Protein AF-A0A524K0Z2-F1 (afdb_monomer_lite)

Radius of gyration: 25.3 Å; chains: 1; bounding box: 36×75×49 Å

Sequence (108 aa):
MIRKLIKPDLREIKQRSNRENKRKPPPPYKTHAETYYYIKQMNNRTQLVLELVSGEILKGMLDWYDEKCLKIKKLDGGTLIVFKSQIKYIYKNPDFDEPKREEADQKK

Structure (mmCIF, N/CA/C/O backbone):
data_AF-A0A524K0Z2-F1
#
_entry.id   AF-A0A524K0Z2-F1
#
loop_
_atom_site.group_PDB
_atom_site.id
_atom_site.type_symbol
_atom_site.label_atom_id
_atom_site.label_alt_id
_atom_site.label_comp_id
_atom_site.label_asym_id
_atom_site.label_entity_id
_atom_site.label_seq_id
_atom_site.pdbx_PDB_ins_code
_atom_site.Cartn_x
_atom_site.Cartn_y
_atom_site.Cartn_z
_atom_site.occupancy
_atom_site.B_iso_or_equiv
_atom_site.auth_seq_id
_atom_site.auth_comp_id
_atom_site.auth_asym_id
_atom_site.auth_atom_id
_atom_site.pdbx_PDB_model_num
ATOM 1 N N . MET A 1 1 ? -3.469 -56.496 -39.380 1.00 45.31 1 MET A N 1
ATOM 2 C CA . MET A 1 1 ? -2.479 -56.206 -38.316 1.00 45.31 1 MET A CA 1
ATOM 3 C C . MET A 1 1 ? -3.243 -55.732 -37.076 1.00 45.31 1 MET A C 1
ATOM 5 O O . MET A 1 1 ? -3.774 -54.629 -37.092 1.00 45.31 1 MET A O 1
ATOM 9 N N . ILE A 1 2 ? -3.436 -56.594 -36.069 1.00 51.75 2 ILE A N 1
ATOM 10 C CA . ILE A 1 2 ? -4.298 -56.306 -34.904 1.00 51.75 2 ILE A CA 1
ATOM 11 C C . ILE A 1 2 ? -3.448 -55.667 -33.806 1.00 51.75 2 ILE A C 1
ATOM 13 O O . ILE A 1 2 ? -2.512 -56.281 -33.299 1.00 51.75 2 ILE A O 1
ATOM 17 N N . ARG A 1 3 ? -3.780 -54.427 -33.441 1.00 56.25 3 ARG A N 1
ATOM 18 C CA . ARG A 1 3 ? -3.129 -53.691 -32.353 1.00 56.25 3 ARG A CA 1
ATOM 19 C C . ARG A 1 3 ? -3.659 -54.265 -31.039 1.00 56.25 3 ARG A C 1
ATOM 21 O O . ARG A 1 3 ? -4.808 -54.015 -30.685 1.00 56.25 3 ARG A O 1
ATOM 28 N N . LYS A 1 4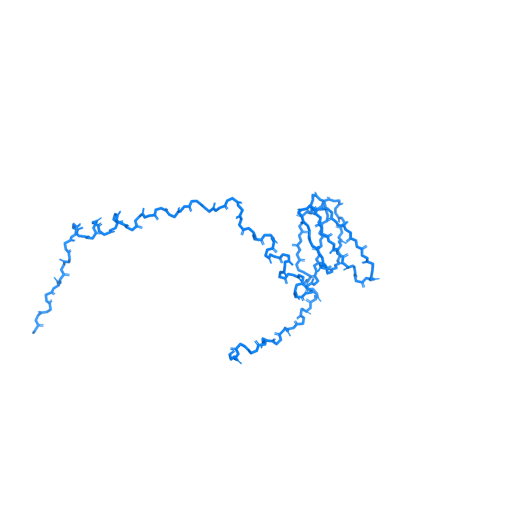 ? -2.870 -55.087 -30.341 1.00 58.72 4 LYS A N 1
ATOM 29 C CA . LYS A 1 4 ? -3.251 -55.553 -29.000 1.00 58.72 4 LYS A CA 1
ATOM 30 C C . LYS A 1 4 ? -3.265 -54.350 -28.056 1.00 58.72 4 LYS A C 1
ATOM 32 O O . LYS A 1 4 ? -2.277 -53.628 -27.962 1.00 58.72 4 LYS A O 1
ATOM 37 N N . LEU A 1 5 ? -4.393 -54.136 -27.381 1.00 63.06 5 LEU A N 1
ATOM 38 C CA . LEU A 1 5 ? -4.529 -53.123 -26.340 1.00 63.06 5 LEU A CA 1
ATOM 39 C C . LEU A 1 5 ? -3.635 -53.543 -25.166 1.00 63.06 5 LEU A C 1
ATOM 41 O O . LEU A 1 5 ? -3.930 -54.523 -24.481 1.00 63.06 5 LEU A O 1
ATOM 45 N N . ILE A 1 6 ? -2.523 -52.841 -24.963 1.00 66.81 6 ILE A N 1
ATOM 46 C CA . ILE A 1 6 ? -1.683 -53.016 -23.778 1.00 66.81 6 ILE A CA 1
ATOM 47 C C . ILE A 1 6 ? -2.496 -52.445 -22.616 1.00 66.81 6 ILE A C 1
ATOM 49 O O . ILE A 1 6 ? -2.605 -51.230 -22.478 1.00 66.81 6 ILE A O 1
ATOM 53 N N . LYS A 1 7 ? -3.148 -53.312 -21.835 1.00 60.16 7 LYS A N 1
ATOM 54 C CA . LYS A 1 7 ? -3.769 -52.929 -20.565 1.00 60.16 7 LYS A CA 1
ATOM 55 C C . LYS A 1 7 ? -2.675 -53.006 -19.498 1.00 60.16 7 LYS A C 1
ATOM 57 O O . LYS A 1 7 ? -2.371 -54.122 -19.079 1.00 60.16 7 LYS A O 1
ATOM 62 N N . PRO A 1 8 ? -2.042 -51.887 -19.100 1.00 64.19 8 PRO A N 1
ATOM 63 C CA . PRO A 1 8 ? -1.156 -51.901 -17.942 1.00 64.19 8 PRO A CA 1
ATOM 64 C C . PRO A 1 8 ? -1.916 -52.450 -16.731 1.00 64.19 8 PRO A C 1
ATOM 66 O O . PRO A 1 8 ? -3.113 -52.186 -16.576 1.00 64.19 8 PRO A O 1
ATOM 69 N N . ASP A 1 9 ? -1.238 -53.240 -15.900 1.00 66.75 9 ASP A N 1
ATOM 70 C CA . ASP A 1 9 ? -1.844 -53.810 -14.702 1.00 66.75 9 ASP A CA 1
ATOM 71 C C . ASP A 1 9 ? -2.319 -52.667 -13.790 1.00 66.75 9 ASP A C 1
ATOM 73 O O . ASP A 1 9 ? -1.556 -51.770 -13.415 1.00 66.75 9 ASP A O 1
ATOM 77 N N . LEU A 1 10 ? -3.602 -52.692 -13.421 1.00 63.97 10 LEU A N 1
ATOM 78 C CA . LEU A 1 10 ? -4.210 -51.711 -12.519 1.00 63.97 10 LEU A CA 1
ATOM 79 C C . LEU A 1 10 ? -3.469 -51.651 -11.171 1.00 63.97 10 LEU A C 1
ATOM 81 O O . LEU A 1 10 ? -3.504 -50.624 -10.485 1.00 63.97 10 LEU A O 1
ATOM 85 N N . ARG A 1 11 ? -2.758 -52.725 -10.800 1.00 63.91 11 ARG A N 1
ATOM 86 C CA . ARG A 1 11 ? -1.915 -52.787 -9.600 1.00 63.91 11 ARG A CA 1
ATOM 87 C C . ARG A 1 11 ? -0.663 -51.907 -9.708 1.00 63.91 11 ARG A C 1
ATOM 89 O O . ARG A 1 11 ? -0.329 -51.244 -8.727 1.00 63.91 11 ARG A O 1
ATOM 96 N N . GLU A 1 12 ? -0.026 -51.814 -10.877 1.00 62.50 12 GLU A N 1
ATOM 97 C CA . GLU A 1 12 ? 1.150 -50.950 -11.094 1.00 62.50 12 GLU A CA 1
ATOM 98 C C . GLU A 1 12 ? 0.784 -49.460 -11.053 1.00 62.50 12 GLU A C 1
ATOM 100 O O . GLU A 1 12 ? 1.511 -48.645 -10.477 1.00 62.50 12 GLU A O 1
ATOM 105 N N . ILE A 1 13 ? -0.382 -49.101 -11.601 1.00 62.72 13 ILE A N 1
ATOM 106 C CA . ILE A 1 13 ? -0.888 -47.719 -11.606 1.00 62.72 13 ILE A CA 1
ATOM 107 C C . ILE A 1 13 ? -1.146 -47.235 -10.174 1.00 62.72 13 ILE A C 1
ATOM 109 O O . ILE A 1 13 ? -0.738 -46.129 -9.811 1.00 62.72 13 ILE A O 1
ATOM 113 N N . LYS A 1 14 ? -1.744 -48.083 -9.326 1.00 61.44 14 LYS A N 1
ATOM 114 C CA . LYS A 1 14 ? -1.986 -47.764 -7.910 1.00 61.44 14 LYS A CA 1
ATOM 115 C C . LYS A 1 14 ? -0.686 -47.668 -7.102 1.00 61.44 14 LYS A C 1
ATOM 117 O O . LYS A 1 14 ? -0.606 -46.898 -6.147 1.00 61.44 14 LYS A O 1
ATOM 122 N N . GLN A 1 15 ? 0.349 -48.421 -7.478 1.00 61.12 15 GLN A N 1
ATOM 123 C CA . GLN A 1 15 ? 1.653 -48.363 -6.812 1.00 61.12 15 GLN A CA 1
ATOM 124 C C . GLN A 1 15 ? 2.431 -47.083 -7.170 1.00 61.12 15 GLN A C 1
ATOM 126 O O . GLN A 1 15 ? 3.101 -46.520 -6.301 1.00 61.12 15 GLN A O 1
ATOM 131 N N . ARG A 1 16 ? 2.292 -46.575 -8.406 1.00 58.97 16 ARG A N 1
ATOM 132 C CA . ARG A 1 16 ? 2.832 -45.263 -8.818 1.00 58.97 16 ARG A CA 1
ATOM 133 C C . ARG A 1 16 ? 2.069 -44.098 -8.191 1.00 58.97 16 ARG A C 1
ATOM 135 O O . ARG A 1 16 ? 2.704 -43.216 -7.617 1.00 58.97 16 ARG A O 1
ATOM 142 N N . SER A 1 17 ? 0.733 -44.138 -8.180 1.00 58.41 17 SER A N 1
ATOM 143 C CA . SER A 1 17 ? -0.081 -43.068 -7.578 1.00 58.41 17 SER A CA 1
ATOM 144 C C . SER A 1 17 ? 0.193 -42.887 -6.080 1.00 58.41 17 SER A C 1
ATOM 146 O O . SER A 1 17 ? 0.047 -41.791 -5.546 1.00 58.41 17 SER A O 1
ATOM 148 N N . ASN A 1 18 ? 0.621 -43.947 -5.387 1.00 56.06 18 ASN A N 1
ATOM 149 C CA . ASN A 1 18 ? 0.938 -43.877 -3.961 1.00 56.06 18 ASN A CA 1
ATOM 150 C C . ASN A 1 18 ? 2.336 -43.300 -3.664 1.00 56.06 18 ASN A C 1
ATOM 152 O O . ASN A 1 18 ? 2.583 -42.865 -2.543 1.00 56.06 18 ASN A O 1
ATOM 156 N N . ARG A 1 19 ? 3.250 -43.266 -4.647 1.00 57.00 19 ARG A N 1
ATOM 157 C CA . ARG A 1 19 ? 4.586 -42.652 -4.502 1.00 57.00 19 ARG A CA 1
ATOM 158 C C . ARG A 1 19 ? 4.599 -41.153 -4.817 1.00 57.00 19 ARG A C 1
ATOM 160 O O . ARG A 1 19 ? 5.506 -40.454 -4.372 1.00 57.00 19 ARG A O 1
ATOM 167 N N . GLU A 1 20 ? 3.588 -40.654 -5.527 1.00 57.25 20 GLU A N 1
ATOM 168 C CA . GLU A 1 20 ? 3.485 -39.245 -5.940 1.00 57.25 20 GLU A CA 1
ATOM 169 C C . GLU A 1 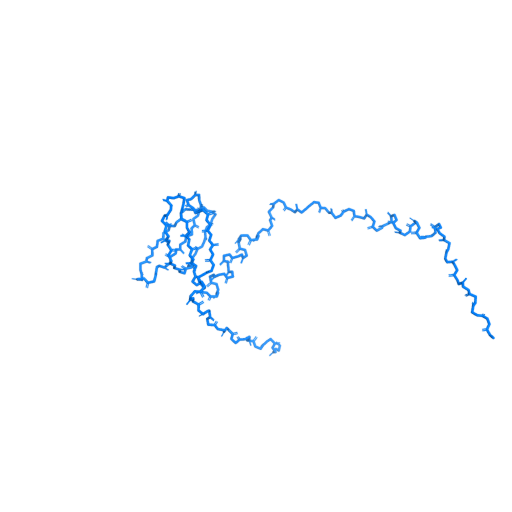20 ? 2.555 -38.399 -5.061 1.00 57.25 20 GLU A C 1
ATOM 171 O O . GLU A 1 20 ? 2.570 -37.174 -5.151 1.00 57.25 20 GLU A O 1
ATOM 176 N N . ASN A 1 21 ? 1.845 -39.009 -4.108 1.00 56.16 21 ASN A N 1
ATOM 177 C CA . ASN A 1 21 ? 1.106 -38.292 -3.065 1.00 56.16 21 ASN A CA 1
ATOM 178 C C . ASN A 1 21 ? 2.033 -37.736 -1.968 1.00 56.16 21 ASN A C 1
ATOM 180 O O . ASN A 1 21 ? 1.737 -37.822 -0.772 1.00 56.16 21 ASN A O 1
ATOM 184 N N . LYS A 1 22 ? 3.153 -37.115 -2.357 1.00 63.97 22 LYS A N 1
ATOM 185 C CA . LYS A 1 22 ? 3.847 -36.168 -1.482 1.00 63.97 22 LYS A CA 1
ATOM 186 C C . LYS A 1 22 ? 2.917 -34.973 -1.336 1.00 63.97 22 LYS A C 1
ATOM 188 O O . LYS A 1 22 ? 2.912 -34.071 -2.171 1.00 63.97 22 LYS A O 1
ATOM 193 N N . ARG A 1 23 ? 2.073 -35.016 -0.301 1.00 66.31 23 ARG A N 1
ATOM 194 C CA . ARG A 1 23 ? 1.239 -33.890 0.124 1.00 66.31 23 ARG A CA 1
ATOM 195 C C . ARG A 1 23 ? 2.139 -32.660 0.130 1.00 66.31 23 ARG A C 1
ATOM 197 O O . ARG A 1 23 ? 3.126 -32.641 0.867 1.00 66.31 23 ARG A O 1
ATOM 204 N N . LYS A 1 24 ? 1.857 -31.692 -0.750 1.00 70.81 24 LYS A N 1
ATOM 205 C CA . LYS A 1 24 ? 2.605 -30.433 -0.769 1.00 70.81 24 LYS A CA 1
ATOM 206 C C . LYS A 1 24 ? 2.560 -29.885 0.660 1.00 70.81 24 LYS A C 1
ATOM 208 O O . LYS A 1 24 ? 1.476 -29.912 1.254 1.00 70.81 24 LYS A O 1
ATOM 213 N N . PRO A 1 25 ? 3.702 -29.474 1.236 1.00 75.50 25 PRO A N 1
ATOM 214 C CA . PRO A 1 25 ? 3.686 -28.876 2.558 1.00 75.50 25 PRO A CA 1
ATOM 215 C C . PRO A 1 25 ? 2.690 -27.708 2.551 1.00 75.50 25 PRO A C 1
ATOM 217 O O . PRO A 1 25 ? 2.522 -27.066 1.505 1.00 75.50 25 PRO A O 1
ATOM 220 N N . PRO A 1 26 ? 1.994 -27.457 3.673 1.00 77.00 26 PRO A N 1
ATOM 221 C CA . PRO A 1 26 ? 1.106 -26.310 3.765 1.00 77.00 26 PRO A CA 1
ATOM 222 C C . PRO A 1 26 ? 1.883 -25.047 3.367 1.00 77.00 26 PRO A C 1
ATOM 224 O O . PRO A 1 26 ? 3.083 -24.958 3.657 1.00 77.00 26 PRO A O 1
ATOM 227 N N . PRO A 1 27 ? 1.241 -24.099 2.662 1.00 79.44 27 PRO A N 1
ATOM 228 C CA . PRO A 1 27 ? 1.915 -22.885 2.239 1.00 79.44 27 PRO A CA 1
ATOM 229 C C . PRO A 1 27 ? 2.535 -22.194 3.460 1.00 79.44 27 PRO A C 1
ATOM 231 O O . PRO A 1 27 ? 1.933 -22.191 4.539 1.00 79.44 27 PRO A O 1
ATOM 234 N N . PRO A 1 28 ? 3.750 -21.644 3.319 1.00 82.69 28 PRO A N 1
ATOM 235 C CA . PRO A 1 28 ? 4.416 -20.977 4.421 1.00 82.69 28 PRO A CA 1
ATOM 236 C C . PRO A 1 28 ? 3.550 -19.824 4.930 1.00 82.69 28 PRO A C 1
ATOM 238 O O . PRO A 1 28 ? 2.940 -19.097 4.147 1.00 82.69 28 PRO A O 1
ATOM 241 N N . TYR A 1 29 ? 3.542 -19.632 6.250 1.00 77.25 29 TYR A N 1
ATOM 242 C CA . TYR A 1 29 ? 2.782 -18.556 6.892 1.00 77.25 29 TYR A CA 1
ATOM 243 C C . TYR A 1 29 ? 3.195 -17.164 6.380 1.00 77.25 29 TYR A C 1
ATOM 245 O O . TYR A 1 29 ? 2.368 -16.265 6.261 1.00 77.25 29 TYR A O 1
ATOM 253 N N . LYS A 1 30 ? 4.478 -16.991 6.026 1.00 82.88 30 LYS A N 1
ATOM 254 C CA . LYS A 1 30 ? 5.000 -15.790 5.364 1.00 82.88 30 LYS A CA 1
ATOM 255 C C . LYS A 1 30 ? 5.243 -16.078 3.886 1.00 82.88 30 LYS A C 1
ATOM 257 O O . LYS A 1 30 ? 6.163 -16.808 3.534 1.00 82.88 30 LYS A O 1
ATOM 262 N N . THR A 1 31 ? 4.434 -15.471 3.024 1.00 86.25 31 THR A N 1
ATOM 263 C CA . THR A 1 31 ? 4.544 -15.595 1.561 1.00 86.25 31 THR A CA 1
ATOM 264 C C . THR A 1 31 ? 5.335 -14.459 0.909 1.00 86.25 31 THR A C 1
ATOM 266 O O . THR A 1 31 ? 5.614 -14.528 -0.282 1.00 86.25 31 THR A O 1
ATOM 269 N N . HIS A 1 32 ? 5.676 -13.401 1.658 1.00 89.12 32 HIS A N 1
ATOM 270 C CA . HIS A 1 32 ? 6.324 -12.174 1.159 1.00 89.12 32 HIS A CA 1
ATOM 271 C C . HIS A 1 32 ? 5.568 -11.444 0.032 1.00 89.12 32 HIS A C 1
ATOM 273 O O . HIS A 1 32 ? 6.122 -10.544 -0.601 1.00 89.12 32 HIS A O 1
ATOM 279 N N . ALA A 1 33 ? 4.294 -11.777 -0.199 1.00 90.25 33 ALA A N 1
ATOM 280 C CA . ALA A 1 33 ? 3.486 -11.174 -1.256 1.00 90.25 33 ALA A CA 1
ATOM 281 C C . ALA A 1 33 ? 3.347 -9.650 -1.091 1.00 90.25 33 ALA A C 1
ATOM 283 O O . ALA A 1 33 ? 3.436 -8.911 -2.067 1.00 90.25 33 ALA A O 1
ATOM 284 N N . GLU A 1 34 ? 3.199 -9.180 0.149 1.00 90.31 34 GLU A N 1
ATOM 285 C CA . GLU A 1 34 ? 3.128 -7.753 0.474 1.00 90.31 34 GLU A CA 1
ATOM 286 C C . GLU A 1 34 ? 4.437 -7.027 0.117 1.00 90.31 34 GLU A C 1
ATOM 288 O O . GLU A 1 34 ? 4.433 -6.023 -0.593 1.00 90.31 34 GLU A O 1
ATOM 293 N N . THR A 1 35 ? 5.575 -7.582 0.540 1.00 93.06 35 THR A N 1
ATOM 294 C CA . THR A 1 35 ? 6.905 -7.053 0.219 1.00 93.06 35 THR A CA 1
ATOM 295 C C . THR A 1 35 ? 7.128 -6.990 -1.291 1.00 93.06 35 THR A C 1
ATOM 297 O O . THR A 1 35 ? 7.561 -5.964 -1.816 1.00 93.06 35 THR A O 1
ATOM 300 N N . TYR A 1 36 ? 6.784 -8.064 -2.005 1.00 93.50 36 TYR A N 1
ATOM 301 C CA . TYR A 1 36 ? 6.878 -8.114 -3.462 1.00 93.50 36 TYR A CA 1
ATOM 302 C C . TYR A 1 36 ? 6.000 -7.046 -4.126 1.00 93.50 36 TYR A C 1
ATOM 304 O O . TYR A 1 36 ? 6.446 -6.365 -5.053 1.00 93.50 36 TYR A O 1
ATOM 312 N N . TYR A 1 37 ? 4.772 -6.860 -3.631 1.00 93.50 37 TYR A N 1
ATOM 313 C CA . TYR A 1 37 ? 3.861 -5.840 -4.136 1.00 93.50 37 TYR A CA 1
ATOM 314 C C . TYR A 1 37 ? 4.465 -4.438 -4.006 1.00 93.50 37 TYR A C 1
ATOM 316 O O . TYR A 1 37 ? 4.516 -3.721 -5.008 1.00 93.50 37 TYR A O 1
ATOM 324 N N . TYR A 1 38 ? 4.987 -4.065 -2.833 1.00 94.81 38 TYR A N 1
ATOM 325 C CA . TYR A 1 38 ? 5.593 -2.745 -2.619 1.00 94.81 38 TYR A CA 1
ATOM 326 C C . TYR A 1 38 ? 6.818 -2.503 -3.488 1.00 94.81 38 TYR A C 1
ATOM 328 O O . TYR A 1 38 ? 6.897 -1.463 -4.138 1.00 94.81 38 TYR A O 1
ATOM 336 N N . ILE A 1 39 ? 7.737 -3.469 -3.560 1.00 94.69 39 ILE A N 1
ATOM 337 C CA . ILE A 1 39 ? 8.931 -3.356 -4.407 1.00 94.69 39 ILE A CA 1
ATOM 338 C C . ILE A 1 39 ? 8.523 -3.121 -5.864 1.00 94.69 39 ILE A C 1
ATOM 340 O O . ILE A 1 39 ? 9.087 -2.256 -6.535 1.00 94.69 39 ILE A O 1
ATOM 344 N N . LYS A 1 40 ? 7.505 -3.841 -6.350 1.00 93.38 40 LYS A N 1
ATOM 345 C CA . LYS A 1 40 ? 6.987 -3.657 -7.708 1.00 93.38 40 LYS A CA 1
ATOM 346 C C . LYS A 1 40 ? 6.420 -2.250 -7.921 1.00 93.38 40 LYS A C 1
ATOM 348 O O . LYS A 1 40 ? 6.751 -1.634 -8.930 1.00 93.38 40 LYS A O 1
ATOM 353 N N . GLN A 1 41 ? 5.629 -1.725 -6.979 1.00 92.75 41 GLN A N 1
ATOM 354 C CA . GLN A 1 41 ? 5.063 -0.372 -7.101 1.00 92.75 41 GLN A CA 1
ATOM 355 C C . GLN A 1 41 ? 6.141 0.722 -7.023 1.00 92.75 41 GLN A C 1
ATOM 357 O O . GLN A 1 41 ? 6.086 1.683 -7.785 1.00 92.75 41 GLN A O 1
ATOM 362 N N . MET A 1 42 ? 7.141 0.564 -6.148 1.00 93.12 42 MET A N 1
ATOM 363 C CA . MET A 1 42 ? 8.269 1.496 -6.021 1.00 93.12 42 MET A CA 1
ATOM 364 C C . MET A 1 42 ? 9.118 1.532 -7.288 1.00 93.12 42 MET A C 1
ATOM 366 O O . MET A 1 42 ? 9.410 2.605 -7.812 1.00 93.12 42 MET A O 1
ATOM 370 N N . ASN A 1 43 ? 9.479 0.356 -7.811 1.00 91.44 43 ASN A N 1
ATOM 371 C CA . ASN A 1 43 ? 10.251 0.250 -9.043 1.00 91.44 43 ASN A CA 1
ATOM 372 C C . ASN A 1 43 ? 9.496 0.915 -10.195 1.00 91.44 43 ASN A C 1
ATOM 374 O O . ASN A 1 43 ? 10.049 1.767 -10.890 1.00 91.44 43 ASN A O 1
ATOM 378 N N . ASN A 1 44 ? 8.217 0.588 -10.361 1.00 89.81 44 ASN A N 1
ATOM 379 C CA . ASN A 1 44 ? 7.396 1.157 -11.424 1.00 89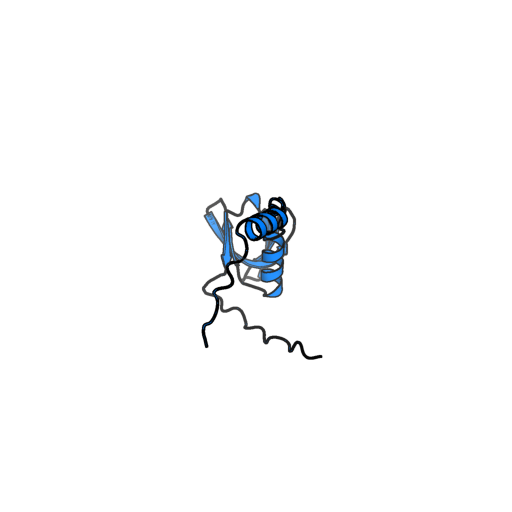.81 44 ASN A CA 1
ATOM 380 C C . ASN A 1 44 ? 7.047 2.634 -11.208 1.00 89.81 44 ASN A C 1
ATOM 382 O O . ASN A 1 44 ? 6.511 3.252 -12.122 1.00 89.81 44 ASN A O 1
ATOM 386 N N . ARG A 1 45 ? 7.350 3.204 -10.032 1.00 90.00 45 ARG A N 1
ATOM 387 C CA . ARG A 1 45 ? 6.885 4.534 -9.615 1.00 90.00 45 ARG A CA 1
ATOM 388 C C . ARG A 1 45 ? 5.380 4.691 -9.854 1.00 90.00 45 ARG A C 1
ATOM 390 O O . ARG A 1 45 ? 4.913 5.719 -10.337 1.00 90.00 45 ARG A O 1
ATOM 397 N N . THR A 1 46 ? 4.631 3.638 -9.533 1.00 91.69 46 THR A N 1
ATOM 398 C CA . THR A 1 46 ? 3.184 3.595 -9.725 1.00 91.69 46 THR A CA 1
ATOM 399 C C . THR A 1 46 ? 2.520 4.627 -8.824 1.00 91.69 46 THR A C 1
ATOM 401 O O . THR A 1 46 ? 2.795 4.686 -7.621 1.00 91.69 46 THR A O 1
ATOM 404 N N . GLN A 1 47 ? 1.607 5.413 -9.393 1.00 93.56 47 GLN A N 1
ATOM 405 C CA . GLN A 1 47 ? 0.706 6.226 -8.591 1.00 93.56 47 GLN A CA 1
ATOM 406 C C . GLN A 1 47 ? -0.325 5.330 -7.906 1.00 93.56 47 GLN A C 1
ATOM 408 O O . GLN A 1 47 ? -1.087 4.605 -8.549 1.00 93.56 47 GLN A O 1
ATOM 413 N N . LEU A 1 48 ? -0.335 5.387 -6.582 1.00 94.38 48 LEU A N 1
ATOM 414 C CA . LEU A 1 48 ? -1.234 4.642 -5.722 1.00 94.38 48 LEU A CA 1
ATOM 415 C C . LEU A 1 48 ? -2.230 5.585 -5.061 1.00 94.38 48 LEU A C 1
ATOM 417 O O . LEU A 1 48 ? -1.942 6.754 -4.784 1.00 94.38 48 LEU A O 1
ATOM 421 N N . VAL A 1 49 ? -3.393 5.026 -4.765 1.00 95.62 49 VAL A N 1
ATOM 422 C CA . VAL A 1 49 ? -4.411 5.645 -3.933 1.00 95.62 49 VAL A CA 1
ATOM 423 C C . VAL A 1 49 ? -4.563 4.805 -2.671 1.00 95.62 49 VAL A C 1
ATOM 425 O O . VAL A 1 49 ? -4.752 3.588 -2.740 1.00 95.62 49 VAL A O 1
ATOM 428 N N . LEU A 1 50 ? -4.428 5.455 -1.520 1.00 95.69 50 LEU A N 1
ATOM 429 C CA . LEU A 1 50 ? -4.569 4.861 -0.201 1.00 95.69 50 LEU A CA 1
ATOM 430 C C . LEU A 1 50 ? -5.843 5.419 0.425 1.00 95.69 50 LEU A C 1
ATOM 432 O O . LEU A 1 50 ? -5.938 6.626 0.646 1.00 95.69 50 LEU A O 1
ATOM 436 N N . GLU A 1 51 ? -6.798 4.547 0.726 1.00 96.81 51 GLU A N 1
ATOM 437 C CA . GLU A 1 51 ? -7.946 4.916 1.551 1.00 96.81 51 GLU A CA 1
ATOM 438 C C . GLU A 1 51 ? -7.622 4.581 3.004 1.00 96.81 51 GLU A C 1
ATOM 440 O O . GLU A 1 51 ? -7.274 3.440 3.330 1.00 96.81 51 GLU A O 1
ATOM 445 N N . LEU A 1 52 ? -7.684 5.584 3.874 1.00 96.69 52 LEU A N 1
ATOM 446 C CA . LEU A 1 52 ? -7.452 5.415 5.299 1.00 96.69 52 LEU A CA 1
ATOM 447 C C . LEU A 1 52 ? -8.717 4.918 6.001 1.00 96.69 52 LEU A C 1
ATOM 449 O O . LEU A 1 52 ? -9.836 5.073 5.516 1.00 96.69 52 LEU A O 1
ATOM 453 N N . VAL A 1 53 ? -8.547 4.347 7.190 1.00 97.19 53 VAL A N 1
ATOM 454 C CA . VAL A 1 53 ? -9.666 3.912 8.044 1.00 97.19 53 VAL A CA 1
ATOM 455 C C . VAL A 1 53 ? -10.574 5.092 8.426 1.00 97.19 53 VAL A C 1
ATOM 457 O O . VAL A 1 53 ? -11.774 4.902 8.598 1.00 97.19 53 VAL A O 1
ATOM 460 N N . SER A 1 54 ? -10.030 6.313 8.485 1.00 95.38 54 SER A N 1
ATOM 461 C CA . SER A 1 54 ? -10.790 7.556 8.691 1.00 95.38 54 SER A CA 1
ATOM 462 C C . SER A 1 54 ? -11.685 7.949 7.507 1.00 95.38 54 SER A C 1
ATOM 464 O O . SER A 1 54 ? -12.517 8.839 7.655 1.00 95.38 54 SER A O 1
ATOM 466 N N . GLY A 1 55 ? -11.518 7.317 6.340 1.00 96.06 55 GLY A N 1
ATOM 467 C CA . GLY A 1 55 ? -12.162 7.704 5.082 1.00 96.06 55 GLY A CA 1
ATOM 468 C C . GLY A 1 55 ? -11.383 8.747 4.273 1.00 96.06 55 GLY A C 1
ATOM 469 O O . GLY A 1 55 ? -11.805 9.101 3.175 1.00 96.06 55 GLY A O 1
ATOM 470 N N . GLU A 1 56 ? -10.244 9.233 4.774 1.00 95.12 56 GLU A N 1
ATOM 471 C CA . GLU A 1 56 ? -9.360 10.117 4.010 1.00 95.12 56 GLU A CA 1
ATOM 472 C C . GLU A 1 56 ? -8.706 9.363 2.842 1.00 95.12 56 GLU A C 1
ATOM 474 O O . GLU A 1 56 ? -8.291 8.209 2.979 1.00 95.12 56 GLU A O 1
ATOM 479 N N . ILE A 1 57 ? -8.590 10.031 1.692 1.00 94.94 57 ILE A N 1
ATOM 480 C CA . ILE A 1 57 ? -7.998 9.470 0.478 1.00 94.94 57 ILE A CA 1
ATOM 481 C C . ILE A 1 57 ? -6.683 10.187 0.189 1.00 94.94 57 ILE A C 1
ATOM 483 O O . ILE A 1 57 ? -6.662 11.382 -0.106 1.00 94.94 57 ILE A O 1
ATOM 487 N N . LEU A 1 58 ? -5.584 9.438 0.206 1.00 93.62 58 LEU A N 1
ATOM 488 C CA . LEU A 1 58 ? -4.256 9.932 -0.140 1.00 93.62 58 LEU A CA 1
ATOM 489 C C . LEU A 1 58 ? -3.846 9.412 -1.516 1.00 93.62 58 LEU A C 1
ATOM 491 O O . LEU A 1 58 ? -3.858 8.208 -1.763 1.00 93.62 58 LEU A O 1
ATOM 495 N N . LYS A 1 59 ? -3.434 10.318 -2.405 1.00 94.69 59 LYS A N 1
ATOM 496 C CA . LYS A 1 59 ? -2.891 9.983 -3.728 1.00 94.69 59 LYS A CA 1
ATOM 497 C C . LYS A 1 59 ? -1.399 10.296 -3.768 1.00 94.69 59 LYS A C 1
ATOM 499 O O . LYS A 1 59 ? -0.981 11.395 -3.396 1.00 94.69 59 LYS A O 1
ATOM 504 N N . GLY A 1 60 ? -0.588 9.348 -4.222 1.00 94.19 60 GLY A N 1
ATOM 505 C CA . GLY A 1 60 ? 0.854 9.555 -4.301 1.00 94.19 60 GLY A CA 1
ATOM 506 C C . GLY A 1 60 ? 1.637 8.339 -4.773 1.00 94.19 60 GLY A C 1
ATOM 507 O O . GLY A 1 60 ? 1.078 7.301 -5.107 1.00 94.19 60 GLY A O 1
ATOM 508 N N . MET A 1 61 ? 2.956 8.476 -4.801 1.00 94.94 61 MET A N 1
ATOM 509 C CA . MET A 1 61 ? 3.880 7.400 -5.161 1.00 94.94 61 MET A CA 1
ATOM 510 C C . MET A 1 61 ? 4.519 6.804 -3.910 1.00 94.94 61 MET A C 1
ATOM 512 O O . MET A 1 61 ? 4.905 7.532 -2.993 1.00 94.94 61 MET A O 1
ATOM 516 N N . LEU A 1 62 ? 4.667 5.481 -3.888 1.00 95.38 62 LEU A N 1
ATOM 517 C CA . LEU A 1 62 ? 5.394 4.785 -2.830 1.00 95.38 62 LEU A CA 1
ATOM 518 C C . LEU A 1 62 ? 6.906 4.981 -3.026 1.00 95.38 62 LEU A C 1
ATOM 520 O O . LEU A 1 62 ? 7.445 4.606 -4.064 1.00 95.38 62 LEU A O 1
ATOM 524 N N . ASP A 1 63 ? 7.575 5.570 -2.033 1.00 94.12 63 ASP A N 1
ATOM 525 C CA . ASP A 1 63 ? 9.019 5.871 -2.056 1.00 94.12 63 ASP A CA 1
ATOM 526 C C . ASP A 1 63 ? 9.821 4.893 -1.190 1.00 94.12 63 ASP A C 1
ATOM 528 O O . ASP A 1 63 ? 10.968 4.585 -1.497 1.00 94.12 63 ASP A O 1
ATOM 532 N N . TRP A 1 64 ? 9.224 4.411 -0.096 1.00 94.31 64 TRP A N 1
ATOM 533 C CA . TRP A 1 64 ? 9.841 3.461 0.829 1.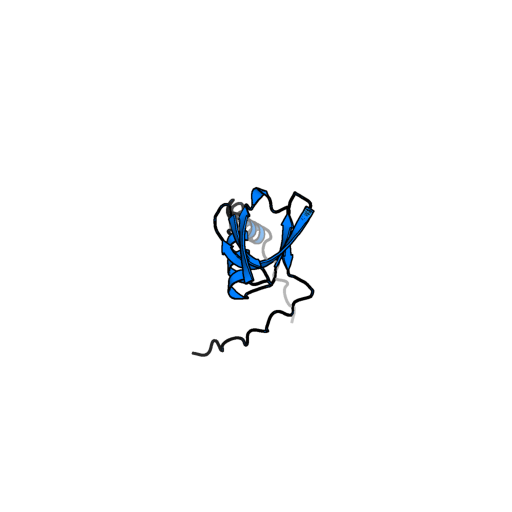00 94.31 64 TRP A CA 1
ATOM 534 C C . TRP A 1 64 ? 8.776 2.700 1.629 1.00 94.31 64 TRP A C 1
ATOM 536 O O . TRP A 1 64 ? 7.681 3.219 1.860 1.00 94.31 64 TRP A O 1
ATOM 546 N N . TYR A 1 65 ? 9.095 1.484 2.069 1.00 95.00 65 TYR A N 1
ATOM 547 C CA . TYR A 1 65 ? 8.248 0.680 2.948 1.00 95.00 65 TYR A CA 1
ATOM 548 C C . TYR A 1 65 ? 9.053 0.147 4.131 1.00 95.00 65 TYR A C 1
ATOM 550 O O . TYR A 1 65 ? 10.243 -0.136 4.007 1.00 95.00 65 TYR A O 1
ATOM 558 N N . ASP A 1 66 ? 8.359 -0.049 5.242 1.00 95.50 66 ASP A N 1
ATOM 559 C CA . ASP A 1 66 ? 8.851 -0.744 6.425 1.00 95.50 66 ASP A CA 1
ATOM 560 C C . ASP A 1 66 ? 7.881 -1.867 6.818 1.00 95.50 66 ASP A C 1
ATOM 562 O O . ASP A 1 66 ? 6.888 -2.143 6.132 1.00 95.50 66 ASP A O 1
ATOM 566 N N . GLU A 1 67 ? 8.123 -2.503 7.958 1.00 92.88 67 GLU A N 1
ATOM 567 C CA . GLU A 1 67 ? 7.207 -3.447 8.580 1.00 92.88 67 GLU A CA 1
ATOM 568 C C . GLU A 1 67 ? 5.862 -2.786 8.914 1.00 92.88 67 GLU A C 1
ATOM 570 O O . GLU A 1 67 ? 4.813 -3.336 8.574 1.00 92.88 67 GLU A O 1
ATOM 575 N N . LYS A 1 68 ? 5.874 -1.585 9.509 1.00 95.88 68 LYS A N 1
ATOM 576 C CA . LYS A 1 68 ? 4.668 -0.943 10.071 1.00 95.88 68 LYS A CA 1
ATOM 577 C C . LYS A 1 68 ? 4.178 0.290 9.324 1.00 95.88 68 LYS A C 1
ATOM 579 O O . LYS A 1 68 ? 3.039 0.704 9.542 1.00 95.88 68 LYS A O 1
ATOM 584 N N . CYS A 1 69 ? 4.992 0.893 8.468 1.00 96.56 69 CYS A N 1
ATOM 585 C CA . CYS A 1 69 ? 4.648 2.142 7.796 1.00 96.56 69 CYS A CA 1
ATOM 586 C C . CYS A 1 69 ? 5.126 2.173 6.344 1.00 96.56 69 CYS A C 1
ATOM 588 O O . CYS A 1 69 ? 5.943 1.358 5.917 1.00 96.56 69 CYS A O 1
ATOM 590 N N . LEU A 1 70 ? 4.564 3.107 5.581 1.00 96.62 70 LEU A N 1
ATOM 591 C CA . LEU A 1 70 ? 4.873 3.370 4.181 1.00 96.62 70 LEU A CA 1
ATOM 592 C C . LEU A 1 70 ? 5.167 4.860 4.014 1.00 96.62 70 LEU A C 1
ATOM 594 O O . LEU A 1 70 ? 4.421 5.701 4.518 1.00 96.62 70 LEU A O 1
ATOM 598 N N . LYS A 1 71 ? 6.230 5.195 3.285 1.00 96.31 71 LYS A N 1
ATOM 599 C CA . LYS A 1 71 ? 6.558 6.574 2.918 1.00 96.31 71 LYS A CA 1
ATOM 600 C C . LYS A 1 71 ? 5.990 6.875 1.539 1.00 96.31 71 LYS A C 1
ATOM 602 O O . LYS A 1 71 ? 6.392 6.265 0.546 1.00 96.31 71 LYS A O 1
ATOM 607 N N . ILE A 1 72 ? 5.083 7.841 1.487 1.00 95.88 72 ILE A N 1
ATOM 608 C CA . ILE A 1 72 ? 4.375 8.253 0.279 1.00 95.88 72 ILE A CA 1
ATOM 609 C C . ILE A 1 72 ? 4.804 9.669 -0.098 1.00 95.88 72 ILE A C 1
ATOM 611 O O . ILE A 1 72 ? 4.811 10.577 0.736 1.00 95.88 72 ILE A O 1
ATOM 615 N N . LYS A 1 73 ? 5.139 9.870 -1.369 1.00 95.12 73 LYS A N 1
ATOM 616 C CA . LYS A 1 73 ? 5.326 11.194 -1.970 1.00 95.12 73 LYS A CA 1
ATOM 617 C C . LYS A 1 73 ? 4.010 11.637 -2.599 1.00 95.12 73 LYS A C 1
ATOM 619 O O . LYS A 1 73 ? 3.525 10.982 -3.522 1.00 95.12 73 LYS A O 1
ATOM 624 N N . LYS A 1 74 ? 3.431 12.724 -2.091 1.00 92.75 74 LYS A N 1
ATOM 625 C CA . LYS A 1 74 ? 2.238 13.358 -2.661 1.00 92.75 74 LYS A CA 1
ATOM 626 C C . LYS A 1 74 ? 2.551 13.949 -4.032 1.00 92.75 74 LYS A C 1
ATOM 628 O O . LYS A 1 74 ? 3.698 14.282 -4.328 1.00 92.75 74 LYS A O 1
ATOM 633 N N . LEU A 1 75 ? 1.505 14.128 -4.832 1.00 86.75 75 LEU A N 1
ATOM 634 C CA . LEU A 1 75 ? 1.588 14.818 -6.122 1.00 86.75 75 LEU A CA 1
ATOM 635 C C . LEU A 1 75 ? 2.053 16.274 -5.961 1.00 86.75 75 LEU A C 1
ATOM 637 O O . LEU A 1 75 ? 2.830 16.756 -6.775 1.00 86.75 75 LEU A O 1
ATOM 641 N N . ASP A 1 76 ? 1.691 16.914 -4.847 1.00 87.25 76 ASP A N 1
ATOM 642 C CA . ASP A 1 76 ? 2.069 18.298 -4.521 1.00 87.25 76 ASP A CA 1
ATOM 643 C C . ASP A 1 76 ? 3.535 18.444 -4.053 1.00 87.25 76 ASP A C 1
ATOM 645 O O . ASP A 1 76 ? 3.930 19.484 -3.533 1.00 87.25 76 ASP A O 1
ATOM 649 N N . GLY A 1 77 ? 4.344 17.381 -4.138 1.00 85.12 77 GLY A N 1
ATOM 650 C CA . GLY A 1 77 ? 5.755 17.365 -3.727 1.00 85.12 77 GLY A CA 1
ATOM 651 C C . GLY A 1 77 ? 6.004 17.119 -2.232 1.00 85.12 77 GLY A C 1
ATOM 652 O O . GLY A 1 77 ? 7.129 16.814 -1.834 1.00 85.12 77 GLY A O 1
ATOM 653 N N . GLY A 1 78 ? 4.969 17.183 -1.388 1.00 93.00 78 GLY A N 1
ATOM 654 C CA . GLY A 1 78 ? 5.072 16.857 0.038 1.00 93.00 78 GLY A CA 1
ATOM 655 C C . GLY A 1 78 ? 5.299 15.361 0.301 1.00 93.00 78 GLY A C 1
ATOM 656 O O . GLY A 1 78 ? 4.775 14.507 -0.408 1.00 93.00 78 GLY A O 1
ATOM 657 N N . THR A 1 79 ? 6.039 15.020 1.357 1.00 94.06 79 THR A N 1
ATOM 658 C CA . THR A 1 79 ? 6.265 13.624 1.779 1.00 94.06 79 THR A CA 1
ATOM 659 C C . THR A 1 79 ? 5.492 13.318 3.056 1.00 94.06 79 THR A C 1
ATOM 661 O O . THR A 1 79 ? 5.467 14.134 3.973 1.00 94.06 79 THR A O 1
ATOM 664 N N . LEU A 1 80 ? 4.885 12.135 3.127 1.00 94.56 80 LEU A N 1
ATOM 665 C CA . LEU A 1 80 ? 4.137 11.645 4.282 1.00 94.56 80 LEU A CA 1
ATOM 666 C C . LEU A 1 80 ? 4.595 10.235 4.656 1.00 94.56 80 LEU A C 1
ATOM 668 O O . LEU A 1 80 ? 5.022 9.462 3.799 1.00 94.56 80 LEU A O 1
ATOM 672 N N . ILE A 1 81 ? 4.469 9.890 5.935 1.00 95.56 81 ILE A N 1
ATOM 673 C CA . ILE A 1 81 ? 4.628 8.520 6.429 1.00 95.56 81 ILE A CA 1
ATOM 674 C C . ILE A 1 81 ? 3.274 8.075 6.964 1.00 95.56 81 ILE A C 1
ATOM 676 O O . ILE A 1 81 ? 2.703 8.726 7.835 1.00 95.56 81 ILE A O 1
ATOM 680 N N . VAL A 1 82 ? 2.763 6.971 6.432 1.00 95.88 82 VAL A N 1
ATOM 681 C CA . VAL A 1 82 ? 1.449 6.421 6.768 1.00 95.88 82 VAL A CA 1
ATOM 682 C C . VAL A 1 82 ? 1.645 5.075 7.453 1.00 95.88 82 VAL A C 1
ATOM 684 O O . VAL A 1 82 ? 2.323 4.194 6.923 1.00 95.88 82 VAL A O 1
ATOM 687 N N . PHE A 1 83 ? 1.058 4.895 8.635 1.00 97.44 83 PHE A N 1
ATOM 688 C CA . PHE A 1 83 ? 1.058 3.600 9.312 1.00 97.44 83 PHE A CA 1
ATOM 689 C C . PHE A 1 83 ? 0.108 2.629 8.617 1.00 97.44 83 PHE A C 1
ATOM 691 O O . PHE A 1 83 ? -1.047 2.962 8.362 1.00 97.44 83 PHE A O 1
ATOM 698 N N . LYS A 1 84 ? 0.564 1.397 8.377 1.00 95.62 84 LYS A N 1
ATOM 699 C CA . LYS A 1 84 ? -0.230 0.352 7.718 1.00 95.62 84 LYS A CA 1
ATOM 700 C C . LYS A 1 84 ? -1.510 0.016 8.474 1.00 95.62 84 LYS A C 1
ATOM 702 O O . LYS A 1 84 ? -2.517 -0.279 7.851 1.00 95.62 84 LYS A O 1
ATOM 707 N N . SER A 1 85 ? -1.494 0.133 9.802 1.00 97.00 85 SER A N 1
ATOM 708 C CA . SER A 1 85 ? -2.678 -0.060 10.648 1.00 97.00 85 SER A CA 1
ATOM 709 C C . SER A 1 85 ? -3.799 0.949 10.383 1.00 97.00 85 SER A C 1
ATOM 711 O O . SER A 1 85 ? -4.929 0.703 10.788 1.00 97.00 85 SER A O 1
ATOM 713 N N . GLN A 1 86 ? -3.498 2.086 9.750 1.00 97.12 86 GLN A N 1
ATOM 714 C CA . GLN A 1 86 ? -4.475 3.115 9.390 1.00 97.12 86 GLN A CA 1
ATOM 715 C C . GLN A 1 86 ? -4.893 3.043 7.920 1.00 97.12 86 GLN A C 1
ATOM 717 O O . GLN A 1 86 ? -5.760 3.807 7.505 1.00 97.12 86 GLN A O 1
ATOM 722 N N . ILE A 1 87 ? -4.306 2.139 7.134 1.00 96.69 87 ILE A N 1
ATOM 723 C CA . ILE A 1 87 ? -4.650 1.947 5.727 1.00 96.69 87 ILE A CA 1
ATOM 724 C C . ILE A 1 87 ? -5.749 0.894 5.648 1.00 96.69 87 ILE A C 1
ATOM 726 O O . ILE A 1 87 ? -5.571 -0.239 6.091 1.00 96.69 87 ILE A O 1
ATOM 730 N N . LYS A 1 88 ? -6.879 1.260 5.050 1.00 96.75 88 LYS A N 1
ATOM 731 C CA . LYS A 1 88 ? -7.994 0.347 4.801 1.00 96.75 88 LYS A CA 1
ATOM 732 C C . LYS A 1 88 ? -7.705 -0.521 3.579 1.00 96.75 88 LYS A C 1
ATOM 734 O O . LYS A 1 88 ? -7.801 -1.742 3.651 1.00 96.75 88 LYS A O 1
ATOM 739 N N . TYR A 1 89 ? -7.313 0.102 2.470 1.00 95.81 89 TYR A N 1
ATOM 740 C CA . TYR A 1 89 ? -6.813 -0.584 1.279 1.00 95.81 89 TYR A CA 1
ATOM 741 C C . TYR A 1 89 ? -5.989 0.356 0.392 1.00 95.81 89 TYR A C 1
ATOM 743 O O . TYR A 1 89 ? -6.048 1.580 0.513 1.00 95.81 89 TYR A O 1
ATOM 751 N N . ILE A 1 90 ? -5.210 -0.246 -0.508 1.00 94.88 90 ILE A N 1
ATOM 752 C CA . ILE A 1 90 ? -4.372 0.441 -1.494 1.00 94.88 90 ILE A CA 1
ATOM 753 C C . ILE A 1 90 ? -4.750 -0.077 -2.874 1.00 94.88 90 ILE A C 1
ATOM 755 O O . ILE A 1 90 ? -4.843 -1.289 -3.072 1.00 94.88 90 ILE A O 1
ATOM 759 N N . TYR A 1 91 ? -4.911 0.822 -3.837 1.00 95.06 91 TYR A N 1
ATOM 760 C CA . TYR A 1 91 ? -5.157 0.462 -5.228 1.00 95.06 91 TYR A CA 1
ATOM 761 C C . TYR A 1 91 ? -4.353 1.346 -6.176 1.00 95.06 91 TYR A C 1
ATOM 763 O O . TYR A 1 91 ? -3.864 2.416 -5.807 1.00 95.06 91 TYR A O 1
ATOM 771 N N . LYS A 1 92 ? -4.165 0.861 -7.403 1.00 93.62 92 LYS A N 1
ATOM 772 C CA . LYS A 1 92 ? -3.525 1.639 -8.462 1.00 93.62 92 LYS A CA 1
ATOM 773 C C . LYS A 1 92 ? -4.442 2.775 -8.886 1.00 93.62 92 LYS A C 1
ATOM 775 O O . LYS A 1 92 ? -5.638 2.549 -9.042 1.00 93.62 92 LYS A O 1
ATOM 780 N N . ASN A 1 93 ? -3.882 3.961 -9.092 1.00 92.50 93 ASN A N 1
ATOM 781 C CA . ASN A 1 93 ? -4.641 5.081 -9.623 1.00 92.50 93 ASN A CA 1
ATOM 782 C C . ASN A 1 93 ? -5.071 4.763 -11.072 1.00 92.50 93 ASN A C 1
ATOM 784 O O . ASN A 1 93 ? -4.187 4.628 -11.918 1.00 92.50 93 ASN A O 1
ATOM 788 N N . PRO A 1 94 ? -6.376 4.614 -11.374 1.00 86.88 94 PRO A N 1
ATOM 789 C CA . PRO A 1 94 ? -6.834 4.274 -12.724 1.00 86.88 94 PRO A CA 1
ATOM 790 C C . PRO A 1 94 ? -6.596 5.408 -13.727 1.00 86.88 94 PRO A C 1
ATOM 792 O O . PRO A 1 94 ? -6.458 5.145 -14.915 1.00 86.88 94 PRO A O 1
ATOM 795 N N . ASP A 1 95 ? -6.514 6.649 -13.243 1.00 84.94 95 ASP A N 1
ATOM 796 C CA . ASP A 1 95 ? -6.335 7.843 -14.072 1.00 84.94 95 ASP A CA 1
ATOM 797 C C . ASP A 1 95 ? -4.869 8.083 -14.471 1.00 84.94 95 ASP A C 1
ATOM 799 O O . ASP A 1 95 ? -4.566 9.033 -15.192 1.00 84.94 95 ASP A O 1
ATOM 803 N N . PHE A 1 96 ? -3.936 7.268 -13.967 1.00 81.88 96 PHE A N 1
ATOM 804 C CA . PHE A 1 96 ? -2.514 7.415 -14.249 1.00 81.88 96 PHE A CA 1
ATOM 805 C C . PHE A 1 96 ? -2.016 6.298 -15.158 1.00 81.88 96 PHE A C 1
ATOM 807 O O . PHE A 1 96 ? -1.842 5.157 -14.725 1.00 81.88 96 PHE A O 1
ATOM 814 N N . ASP A 1 97 ? -1.721 6.656 -16.405 1.00 76.31 97 ASP A N 1
ATOM 815 C CA . ASP A 1 97 ? -0.995 5.784 -17.319 1.00 76.31 97 ASP A CA 1
ATOM 816 C C . ASP A 1 97 ? 0.446 5.616 -16.822 1.00 76.31 97 ASP A C 1
ATOM 818 O O . ASP A 1 97 ? 1.265 6.540 -16.856 1.00 76.31 97 ASP A O 1
ATOM 822 N N . GLU A 1 98 ? 0.756 4.419 -16.319 1.00 67.75 98 GLU A N 1
ATOM 823 C CA . GLU A 1 98 ? 2.126 4.067 -15.960 1.00 67.75 98 GLU A CA 1
ATOM 824 C C . GLU A 1 98 ? 3.001 4.162 -17.222 1.00 67.75 98 GLU A C 1
ATOM 826 O O . GLU A 1 98 ? 2.655 3.566 -18.249 1.00 67.75 98 GLU A O 1
ATOM 831 N N . PRO A 1 99 ? 4.152 4.861 -17.179 1.00 67.44 99 PRO A N 1
ATOM 832 C CA . PRO A 1 99 ? 5.051 4.894 -18.321 1.00 67.44 99 PRO A CA 1
ATOM 833 C C . PRO A 1 99 ? 5.469 3.459 -18.651 1.00 67.44 99 PRO A C 1
ATOM 835 O O . PRO A 1 99 ? 6.060 2.764 -17.817 1.00 67.44 99 PRO A O 1
ATOM 838 N N . LYS A 1 100 ? 5.135 3.001 -19.865 1.00 60.38 100 LYS A N 1
ATOM 839 C CA . LYS A 1 100 ? 5.538 1.681 -20.355 1.00 60.38 100 LYS A CA 1
ATOM 840 C C . LYS A 1 100 ? 7.058 1.611 -20.303 1.00 60.38 100 LYS A C 1
ATOM 842 O O . LYS A 1 100 ? 7.743 2.336 -21.017 1.00 60.38 100 LYS A O 1
ATOM 847 N N . ARG A 1 101 ? 7.585 0.752 -19.434 1.00 64.19 101 ARG A N 1
ATOM 848 C CA . ARG A 1 101 ? 9.005 0.412 -19.461 1.00 64.19 101 ARG A CA 1
ATOM 849 C C . ARG A 1 101 ? 9.255 -0.358 -20.748 1.00 64.19 101 ARG A C 1
ATOM 851 O O . ARG A 1 101 ? 8.656 -1.411 -20.946 1.00 64.19 101 ARG A O 1
ATOM 858 N N . GLU A 1 102 ? 10.125 0.170 -21.600 1.00 59.66 102 GLU A N 1
ATOM 859 C CA . GLU A 1 102 ? 10.785 -0.638 -22.618 1.00 59.66 102 GLU A CA 1
ATOM 860 C C . GLU A 1 102 ? 11.467 -1.795 -21.879 1.00 59.66 102 GLU A C 1
ATOM 862 O O . GLU A 1 102 ? 12.244 -1.573 -20.944 1.00 59.66 102 GLU A O 1
ATOM 867 N N . GLU A 1 103 ? 11.086 -3.033 -22.199 1.00 58.16 103 GLU A N 1
ATOM 868 C CA . GLU A 1 103 ? 11.782 -4.210 -21.692 1.00 58.16 103 GLU A CA 1
ATOM 869 C C . GLU A 1 103 ? 13.236 -4.080 -22.138 1.00 58.16 103 GLU A C 1
ATOM 871 O O . GLU A 1 103 ? 13.541 -4.183 -23.323 1.00 58.16 103 GLU A O 1
ATOM 876 N N . ALA A 1 104 ? 14.129 -3.780 -21.193 1.00 56.09 104 ALA A N 1
ATOM 877 C CA . ALA A 1 104 ? 15.552 -3.820 -21.455 1.00 56.09 104 ALA A CA 1
ATOM 878 C C . ALA A 1 104 ? 15.880 -5.245 -21.908 1.00 56.09 104 ALA A C 1
ATOM 880 O O . ALA A 1 104 ? 15.799 -6.182 -21.110 1.00 56.09 104 ALA A O 1
ATOM 881 N N . ASP A 1 105 ? 16.178 -5.364 -23.203 1.00 51.16 105 ASP A N 1
ATOM 882 C CA . ASP A 1 105 ? 16.680 -6.532 -23.914 1.00 51.16 105 ASP A CA 1
ATOM 883 C C . ASP A 1 105 ? 17.541 -7.382 -22.967 1.00 51.16 105 ASP A C 1
ATOM 885 O O . ASP A 1 105 ? 18.699 -7.065 -22.680 1.00 51.16 105 ASP A O 1
ATOM 889 N N . GLN A 1 106 ? 16.985 -8.485 -22.462 1.00 52.69 106 GLN A N 1
ATOM 890 C CA . GLN A 1 106 ? 17.783 -9.566 -21.889 1.00 52.69 106 GLN A CA 1
ATOM 891 C C . GLN A 1 106 ? 18.440 -10.310 -23.055 1.00 52.69 106 GLN A C 1
ATOM 893 O O . GLN A 1 106 ? 18.097 -11.438 -23.397 1.00 52.69 106 GLN A O 1
ATOM 898 N N . LYS A 1 107 ? 19.385 -9.623 -23.697 1.00 48.41 107 LYS A N 1
ATOM 899 C CA . LYS A 1 107 ? 20.331 -10.159 -24.668 1.00 48.41 107 LYS A CA 1
ATOM 900 C C . LYS A 1 107 ? 21.738 -9.770 -24.226 1.00 48.41 107 LYS A C 1
ATOM 902 O O . LYS A 1 107 ? 22.267 -8.748 -24.655 1.00 48.41 107 LYS A O 1
ATOM 907 N N . LYS A 1 108 ? 22.339 -10.625 -23.401 1.00 38.50 108 LYS A N 1
ATOM 908 C CA . LYS A 1 108 ? 23.601 -11.340 -23.672 1.00 38.50 108 LYS A CA 1
ATOM 909 C C . LYS A 1 108 ? 24.154 -11.969 -22.404 1.00 38.50 108 LYS A C 1
ATOM 911 O O . LYS A 1 108 ? 24.206 -11.269 -21.373 1.00 38.50 108 LYS A O 1
#

pLDDT: mean 81.48, std 16.4, range [38.5, 97.44]

Foldseek 3Di:
DDDPPPDPPPVVVVVVVVVPPPPDPDPDPDPCPVVVVLVVQQVLQFWKWWQWPVRDIATFGFPDDDPFWTWGQGPVRDIDIGGPVGTPDMDTDPPDDRPDDDPPPPDD

Secondary structure (DSSP, 8-state):
---------HHHHHHHHHHH---PPPPPS---HHHHHHHHHHHHT-EEEEEETTS-EEEEEEEEE-SSEEEEEETTS-EEEEEGGGEEEEEE-TT-------------

=== Feature glossary ===
Feature key, reading from the visual/contextual features back to the raw sequence:

Rendered structure images. Structure images are PyMOL renders from six orthogonal camera directions. Cartoon representation draws helices as coils and strands as arrows; sticks shows the backbone as bonds; surface shows the solvent-excluded envelope. Rainbow coloring maps sequence position to hue (blue→red, N→C); chain coloring assigns a distinct color per polypeptide.

Contact-map, Ramachandran, and PAE plots. Three diagnostic plots accompany the record. The Cα contact map visualizes the tertiary structure as a 2D adjacency matrix (8 Å cutoff, sequence-local contacts suppressed). The Ramachandran plot shows the distribution of backbone (φ, ψ) torsions, with points in the α and β basins reflecting secondary structure content. The PAE plot shows AlphaFold's inter-residue confidence as a color matrix.

InterPro / GO / CATH / organism. The annotation block draws on four external resources. InterPro: which protein families and domains the sequence belongs to. GO: standardized terms for what the protein does, what process it participates in, and where in the cell it acts. CATH: which structural fold it has in the CATH hierarchy. Organism: the species of origin.

Nearest PDB structures. Structural nearest neighbors (via Foldseek easy-search vs the PDB). Reported per hit: target PDB id, E-value, and alignment TM-score. A TM-score above ~0.5 is the conventional threshold for 'same fold'.

Predicted aligned error. Predicted aligned error is AlphaFold's pairwise confidence. Unlike pLDDT (per-residue), PAE is per-residue-pair and captures whether two parts of the structure are correctly placed relative to each other. Units are ångströms of expected positional error.

Solvent-accessible surface area. SASA measures how much of the protein is reachable by solvent. It is computed by rolling a water-sized probe over the atomic surface and summing the exposed area (Å²). Per-residue SASA distinguishes core (buried, low SASA) from surface (exposed, high SASA) residues; total SASA is a whole-molecule size measure.

B-factor. Crystallographic B-factors measure how much each atom's electron density is smeared out, in Å². They rise in mobile loops and surface residues and fall in the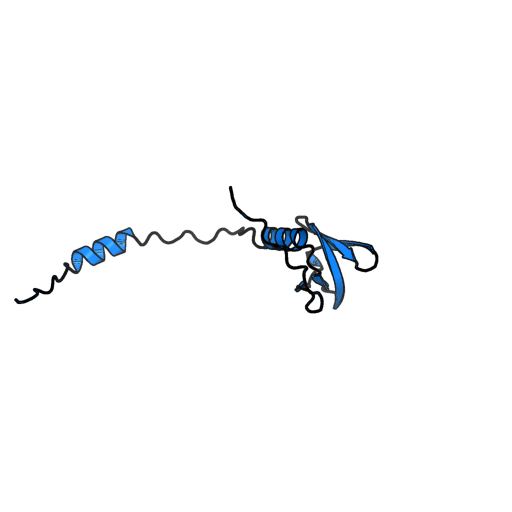 buried interior. In AlphaFold models this column is repurposed to hold pLDDT instead.

pLDDT. For AlphaFold models, the B-factor field carries pLDDT — the model's own estimate of local accurac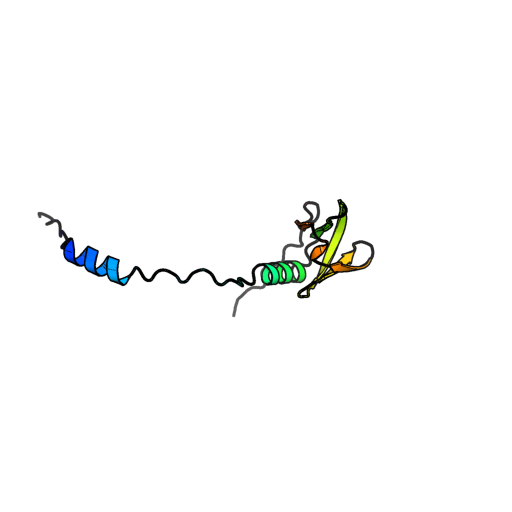y on a 0–100 scale. Regions with pLDDT<50 should be treated as essentially unmodeled; they often correspond to intrinsically disordered segments.

Backbone torsions (φ/ψ). φ (phi) and ψ (psi) are the two rotatable backbone dihedrals per residue: φ is the C(i-1)–N–Cα–C torsion, ψ is the N–Cα–C–N(i+1) torsion, both in degrees on (−180°, 180°]. α-helical residues cluster near (−60°, −45°); β-strand residues near (−120°, +130°). A Ramachandran plot is simply a scatter of (φ, ψ) for every residue.

Radius of gyration, Cα contacts, bounding box. Radius of gyration (Rg) is the root-mean-square distance of Cα atoms from their centroid — a single number for overall size and compactness. A globular domain of N residues has Rg ≈ 2.2·N^0.38 Å; an extended or disordered chain has a much larger Rg. The Cα contact count is the number of residue pairs whose Cα atoms are within 8 Å and are more than four positions apart in sequence — a standard proxy for tertiary packing density. The bounding box is the smallest axis-aligned box enclosing all Cα atoms.

Secondary structure (3-state, P-SEA). Three-state secondary structure (P-SEA) collapses the eight DSSP classes into helix (a), strand (b), and coil (c). P-SEA assigns these from Cα geometry alone — distances and angles — without requiring backbone oxygens, so it works on any Cα trace.

Secondary structure (8-state, DSSP). Secondary structure is the local, repeating backbone conformation. DSSP classifies it into eight states by reading the hydrogen-bond network: three helix types (H, G, I), two β types (E, B), two non-regular types (T, S), and unstructured coil (-).

Foldseek 3Di. The Foldseek 3Di string encodes local tertiary geometry as a 20-letter alphabet — one character per residue — derived from the relative positions of nearby Cα atoms. Unlike the amino-acid sequence, 3Di is a direct function of the 3D structure, so two proteins with the same fold have similar 3Di strings even at low sequence identity.

mmCIF coordinates. Structure coordinates are given as an mmCIF _atom_site loop: one row per atom with element, residue name, chain id, sequence number, and x/y/z position in Å. Only the four main-chain atoms per residue are included here; side chains are omitted to keep the record compact.

Sequence. This is the polypeptide sequence — one letter per residue, N-terminus first. Length ranges from a few dozen residues for small domains to over a thousand for large multi-domain proteins.